Protein AF-A0A6V7J0A3-F1 (afdb_monomer_lite)

Foldseek 3Di:
DQCLQQDAPVNDDDPQPQQAGGHNCRPPPVVVVVVVVVVVVVCPPLVVLVVCLVVDDPSVPPSVVVSVVVVVVVVVVVVVVVVVVSVVDRPSRD

Organism: NCBI:txid1563983

pLDDT: mean 83.91, std 5.86, range [72.0, 94.62]

Secondary structure (DSSP, 8-state):
-GGGGG--GGGS-TT-S--TT-SS-TTHHHHHHHHHHHHHGGGTTTHHHHHGGGGSSSHHHHHHHHHHHHHHHHHHHHHHHHHHHHHHS-GGG-

Radius of gyration: 18.94 Å; chains: 1; bounding box: 34×18×55 Å

Sequence (94 aa):
DPENWRILPENIPEGIKNVGTGGFMPFGISGVMVGAAKCFYGFVGFDAVASTGEEAKNPQKTIPIAIVLSLTIIFIAYFSISTVLTMMWPYYDQ

Structure (mmCIF, N/CA/C/O backbone):
data_AF-A0A6V7J0A3-F1
#
_entry.id   AF-A0A6V7J0A3-F1
#
loop_
_atom_site.group_PDB
_atom_site.id
_atom_site.type_symbol
_atom_site.label_atom_id
_atom_site.label_alt_id
_atom_site.label_comp_id
_atom_site.label_asym_id
_atom_site.label_entity_id
_atom_site.label_seq_id
_atom_site.pdbx_PDB_ins_code
_atom_site.Cartn_x
_atom_site.Cartn_y
_atom_site.Cartn_z
_atom_site.occupancy
_atom_site.B_iso_or_equiv
_atom_site.auth_seq_id
_atom_site.auth_comp_id
_atom_site.auth_asym_id
_atom_site.auth_atom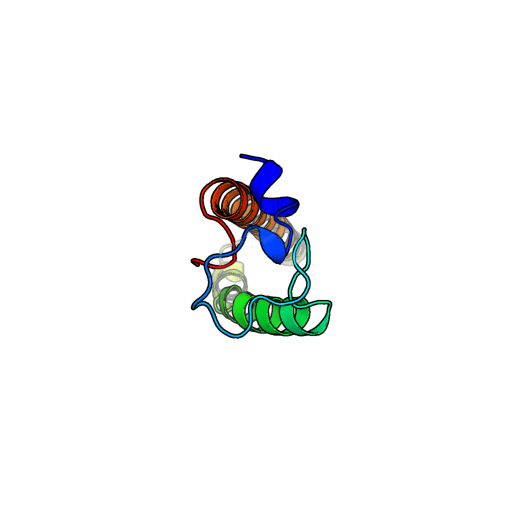_id
_atom_site.pdbx_PDB_model_num
ATOM 1 N N . ASP A 1 1 ? -4.997 5.783 -15.620 1.00 77.94 1 ASP A N 1
ATOM 2 C CA . ASP A 1 1 ? -4.926 4.789 -16.691 1.00 77.94 1 ASP A CA 1
ATOM 3 C C . ASP A 1 1 ? -4.474 3.448 -16.108 1.00 77.94 1 ASP A C 1
ATOM 5 O O . ASP A 1 1 ? -3.394 3.398 -15.525 1.00 77.94 1 ASP A O 1
ATOM 9 N N . PRO A 1 2 ? -5.293 2.380 -16.171 1.00 79.75 2 PRO A N 1
ATOM 10 C CA . PRO A 1 2 ? -4.885 1.037 -15.748 1.00 79.75 2 PRO A CA 1
ATOM 11 C C . PRO A 1 2 ? -3.674 0.493 -16.521 1.00 79.75 2 PRO A C 1
ATOM 13 O O . PRO A 1 2 ? -2.977 -0.390 -16.018 1.00 79.75 2 PRO A O 1
ATOM 16 N N . GLU A 1 3 ? -3.393 1.028 -17.712 1.00 83.50 3 GLU A N 1
ATOM 17 C CA . GLU A 1 3 ? -2.241 0.636 -18.528 1.00 83.50 3 GLU A CA 1
ATOM 18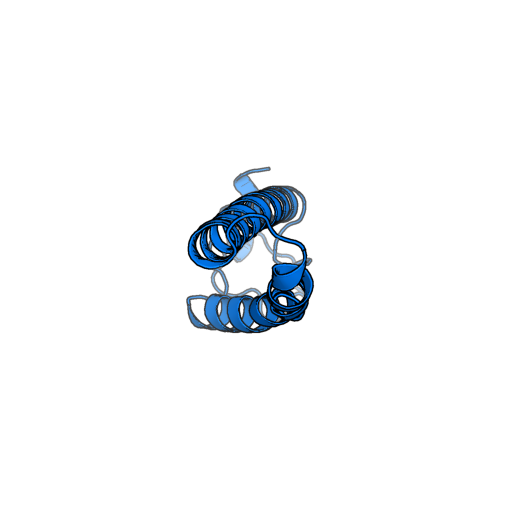 C C . GLU A 1 3 ? -0.902 0.948 -17.838 1.00 83.50 3 GLU A C 1
ATOM 20 O O . GLU A 1 3 ? 0.088 0.260 -18.089 1.00 83.50 3 GLU A O 1
ATOM 25 N N . ASN A 1 4 ? -0.876 1.879 -16.872 1.00 83.88 4 ASN A N 1
ATOM 26 C CA . ASN A 1 4 ? 0.319 2.169 -16.071 1.00 83.88 4 ASN A CA 1
ATOM 27 C C . ASN A 1 4 ? 0.857 0.943 -15.314 1.00 83.88 4 ASN A C 1
ATOM 29 O O . ASN A 1 4 ? 2.051 0.852 -15.037 1.00 83.88 4 ASN A O 1
ATOM 33 N N . TRP A 1 5 ? 0.003 -0.030 -14.995 1.00 84.62 5 TRP A N 1
ATOM 34 C CA . TRP A 1 5 ? 0.412 -1.279 -14.344 1.00 84.62 5 TRP A CA 1
ATOM 35 C C . TRP A 1 5 ? 0.905 -2.351 -15.318 1.00 84.62 5 TRP A C 1
ATOM 37 O O . TRP A 1 5 ? 1.295 -3.441 -14.900 1.00 84.62 5 TRP A O 1
ATOM 47 N N . ARG A 1 6 ? 0.865 -2.080 -16.622 1.00 84.00 6 ARG A N 1
ATOM 48 C CA . ARG A 1 6 ? 1.254 -3.016 -17.685 1.00 84.00 6 ARG A CA 1
ATOM 49 C C . ARG A 1 6 ? 2.386 -2.471 -18.551 1.00 84.00 6 ARG A C 1
ATOM 51 O O . ARG A 1 6 ? 2.704 -3.082 -19.565 1.00 84.00 6 ARG A O 1
ATOM 58 N N . ILE A 1 7 ? 3.007 -1.362 -18.139 1.00 83.88 7 ILE A N 1
ATOM 59 C CA . ILE A 1 7 ? 4.120 -0.730 -18.852 1.00 83.88 7 ILE A CA 1
ATOM 60 C C . ILE A 1 7 ? 5.240 -1.752 -19.044 1.00 83.88 7 ILE A C 1
ATOM 62 O O . ILE A 1 7 ? 5.837 -2.234 -18.080 1.00 83.88 7 ILE A O 1
ATOM 66 N N . LEU A 1 8 ? 5.516 -2.078 -20.303 1.00 80.62 8 LEU A N 1
ATOM 67 C CA . LEU A 1 8 ? 6.633 -2.926 -20.686 1.00 80.62 8 LEU A CA 1
ATOM 68 C C . LEU A 1 8 ? 7.936 -2.109 -20.647 1.00 80.62 8 LEU A C 1
ATOM 70 O O . LEU A 1 8 ? 7.900 -0.913 -20.942 1.00 80.62 8 LEU A O 1
ATOM 74 N N . PRO A 1 9 ? 9.089 -2.727 -20.330 1.00 76.19 9 PRO A N 1
ATOM 75 C CA . PRO A 1 9 ? 10.375 -2.024 -20.264 1.00 76.19 9 PRO A CA 1
ATOM 76 C C . PRO A 1 9 ? 10.754 -1.288 -21.556 1.00 76.19 9 PRO A C 1
ATOM 78 O O . PRO A 1 9 ? 11.448 -0.281 -21.506 1.00 76.19 9 PRO A O 1
ATOM 81 N N . GLU A 1 10 ? 10.277 -1.779 -22.701 1.00 78.06 10 GLU A N 1
ATOM 82 C CA . GLU A 1 10 ? 10.479 -1.197 -24.035 1.00 78.06 10 GLU A CA 1
ATOM 83 C C . GLU A 1 10 ? 9.774 0.152 -24.245 1.00 78.06 10 GLU A C 1
ATOM 85 O O . GLU A 1 10 ? 10.206 0.943 -25.076 1.00 78.06 10 GLU A O 1
ATOM 90 N N . ASN A 1 11 ? 8.722 0.442 -23.473 1.00 82.06 11 ASN A N 1
ATOM 91 C CA . ASN A 1 11 ? 7.965 1.694 -23.567 1.00 82.06 11 ASN A CA 1
ATOM 92 C C . ASN A 1 11 ? 8.541 2.806 -22.672 1.00 82.06 11 ASN A C 1
ATOM 94 O O . ASN A 1 11 ? 7.973 3.896 -22.605 1.00 82.06 11 ASN A O 1
ATOM 98 N N . ILE A 1 12 ? 9.635 2.536 -21.951 1.00 82.44 12 ILE A N 1
ATOM 99 C CA . ILE A 1 12 ? 10.240 3.478 -21.006 1.00 82.44 12 ILE A CA 1
ATOM 100 C C . ILE A 1 12 ? 11.337 4.278 -21.727 1.00 82.44 12 ILE A C 1
ATOM 102 O O . ILE A 1 12 ? 12.184 3.670 -22.380 1.00 82.44 12 ILE A O 1
ATOM 106 N N . PRO A 1 13 ? 11.366 5.623 -21.615 1.00 82.62 13 PRO A N 1
ATOM 107 C CA . PRO A 1 13 ? 12.354 6.452 -22.301 1.00 82.62 13 PRO A CA 1
ATOM 108 C C . PRO A 1 13 ? 13.805 6.033 -22.023 1.00 82.62 13 PRO A C 1
ATOM 110 O O . PRO A 1 13 ? 14.199 5.822 -20.870 1.00 82.62 13 PRO A O 1
ATOM 113 N N . GLU A 1 14 ? 14.622 5.979 -23.080 1.00 74.69 14 GLU A N 1
ATOM 114 C CA . GLU A 1 14 ? 16.061 5.720 -22.977 1.00 74.69 14 GLU A CA 1
ATOM 115 C C . GLU A 1 14 ? 16.737 6.845 -22.173 1.00 74.69 14 GLU A C 1
ATOM 117 O O . GLU A 1 14 ? 16.897 7.971 -22.638 1.00 74.69 14 GLU A O 1
ATOM 122 N N . GLY A 1 15 ? 17.097 6.550 -20.922 1.00 78.06 15 GLY A N 1
ATOM 123 C CA . GLY A 1 15 ? 17.678 7.522 -19.989 1.00 78.06 15 GLY A CA 1
ATOM 124 C C . GLY A 1 15 ? 17.352 7.243 -18.521 1.00 78.06 15 GLY A C 1
ATOM 125 O O . GLY A 1 15 ? 18.137 7.609 -17.642 1.00 78.06 15 GLY A O 1
ATOM 126 N N . ILE A 1 16 ? 16.253 6.533 -18.245 1.00 79.25 16 ILE A N 1
ATOM 127 C CA . ILE A 1 16 ? 15.891 6.109 -16.887 1.00 79.25 16 ILE A CA 1
ATOM 128 C C . ILE A 1 16 ? 16.727 4.878 -16.496 1.00 79.25 16 ILE A C 1
ATOM 130 O O . ILE A 1 16 ? 16.681 3.833 -17.144 1.00 79.25 16 ILE A O 1
ATOM 134 N N . LYS A 1 17 ? 17.506 4.984 -15.414 1.00 74.06 17 LYS A N 1
ATOM 135 C CA . LYS A 1 17 ? 18.248 3.852 -14.829 1.00 74.06 17 LYS A CA 1
ATOM 136 C C . LYS A 1 17 ? 17.385 3.161 -13.772 1.00 74.06 17 LYS A C 1
ATOM 138 O O . LYS A 1 17 ? 16.657 3.826 -13.049 1.00 74.06 17 LYS A O 1
ATOM 143 N N . ASN A 1 18 ? 17.535 1.842 -13.624 1.00 75.94 18 ASN A N 1
ATOM 144 C CA . ASN A 1 18 ? 16.808 1.014 -12.645 1.00 75.94 18 ASN A CA 1
ATOM 145 C C . ASN A 1 18 ? 15.292 0.902 -12.892 1.00 75.94 18 ASN A C 1
ATOM 147 O O . ASN A 1 18 ? 14.511 0.906 -11.953 1.00 75.94 18 ASN A O 1
ATOM 151 N N . VAL A 1 19 ? 14.864 0.747 -14.144 1.00 76.81 19 VAL A N 1
ATOM 152 C CA . VAL A 1 19 ? 13.439 0.614 -14.515 1.00 76.81 19 VAL A CA 1
ATOM 153 C C . VAL A 1 19 ? 12.778 -0.708 -14.093 1.00 76.81 19 VAL A C 1
ATOM 155 O O . VAL A 1 19 ? 11.559 -0.857 -14.197 1.00 76.81 19 VAL A O 1
ATOM 158 N N . GLY A 1 20 ? 13.565 -1.669 -13.602 1.00 82.19 20 GLY A N 1
ATOM 159 C CA . GLY A 1 20 ? 13.072 -2.984 -13.210 1.00 82.19 20 GLY A CA 1
ATOM 160 C C . GLY A 1 20 ? 12.616 -3.830 -14.403 1.00 82.19 20 GLY A C 1
ATOM 161 O O . GLY A 1 20 ? 13.057 -3.624 -15.532 1.00 82.19 20 GLY A O 1
ATOM 162 N N . THR A 1 21 ? 11.740 -4.801 -14.153 1.00 82.88 21 THR A N 1
ATOM 163 C CA . THR A 1 21 ? 11.222 -5.734 -15.170 1.00 82.88 21 THR A CA 1
ATOM 164 C C . THR A 1 21 ? 9.958 -5.247 -15.883 1.00 82.88 21 THR A C 1
ATOM 166 O O . THR A 1 21 ? 9.424 -5.974 -16.717 1.00 82.88 21 THR A O 1
ATOM 169 N N . GLY A 1 22 ? 9.461 -4.045 -15.572 1.00 81.31 22 GLY A N 1
ATOM 170 C CA . GLY A 1 22 ? 8.163 -3.576 -16.067 1.00 81.31 22 GLY A CA 1
ATOM 171 C C . GLY A 1 22 ? 6.965 -4.285 -15.428 1.00 81.31 22 GLY A C 1
ATOM 172 O O . GLY A 1 22 ? 7.107 -5.212 -14.624 1.00 81.31 22 GLY A O 1
ATOM 173 N N . GLY A 1 23 ? 5.768 -3.829 -15.790 1.00 85.19 23 GLY A N 1
ATOM 174 C CA . GLY A 1 23 ? 4.487 -4.360 -15.329 1.00 85.19 23 GLY A CA 1
ATOM 175 C C . GLY A 1 23 ? 4.099 -3.922 -13.913 1.00 85.19 23 GLY A C 1
ATOM 176 O O . GLY A 1 23 ? 4.482 -2.856 -13.443 1.00 85.19 23 GLY A O 1
ATOM 177 N N . PHE A 1 24 ? 3.315 -4.761 -13.229 1.00 83.94 24 PHE A N 1
ATOM 178 C CA . PHE A 1 24 ? 2.720 -4.433 -11.926 1.00 83.94 24 PHE A CA 1
ATOM 179 C C . PHE A 1 24 ? 3.741 -4.434 -10.778 1.00 83.94 24 PHE A C 1
ATOM 181 O O . PHE A 1 24 ? 3.576 -3.728 -9.788 1.00 83.94 24 PHE A O 1
ATOM 188 N N . MET A 1 25 ? 4.803 -5.237 -10.898 1.00 87.81 25 MET A N 1
ATOM 189 C CA . MET A 1 25 ? 5.826 -5.396 -9.863 1.00 87.81 25 MET A CA 1
ATOM 190 C C . MET A 1 25 ? 7.237 -5.266 -10.459 1.00 87.81 25 MET A C 1
ATOM 192 O O . MET A 1 25 ? 7.997 -6.236 -10.463 1.00 87.81 25 MET A O 1
ATOM 196 N N . PRO A 1 26 ? 7.618 -4.072 -10.948 1.00 87.25 26 PRO A N 1
ATOM 197 C CA . PRO A 1 26 ? 8.865 -3.875 -11.690 1.00 87.25 26 PRO A CA 1
ATOM 198 C C . PRO A 1 26 ? 10.115 -4.159 -10.844 1.00 87.25 26 PRO A C 1
ATOM 200 O O . PRO A 1 26 ? 11.139 -4.585 -11.369 1.00 87.25 26 PRO A O 1
ATOM 203 N N . PHE A 1 27 ? 10.034 -3.979 -9.524 1.00 88.44 27 PHE A N 1
ATOM 204 C CA . PHE A 1 27 ? 11.141 -4.201 -8.583 1.00 88.44 27 PHE A CA 1
ATOM 205 C C . PHE A 1 27 ? 11.075 -5.553 -7.849 1.00 88.44 27 PHE A C 1
ATOM 207 O O . PHE A 1 27 ? 11.845 -5.796 -6.913 1.00 88.44 27 PHE A O 1
ATOM 214 N N . GLY A 1 28 ? 10.137 -6.425 -8.230 1.00 88.06 28 GLY A N 1
ATOM 215 C CA . GLY A 1 28 ? 9.892 -7.698 -7.556 1.00 88.06 28 GLY A CA 1
ATOM 216 C C . GLY A 1 28 ? 9.558 -7.563 -6.062 1.00 88.06 28 GLY A C 1
ATOM 217 O O . GLY A 1 28 ? 9.276 -6.484 -5.537 1.00 88.06 28 GLY A O 1
ATOM 218 N N . ILE A 1 29 ? 9.634 -8.689 -5.349 1.00 90.12 29 ILE A N 1
ATOM 219 C CA . ILE A 1 29 ? 9.319 -8.775 -3.912 1.00 90.12 29 ILE A CA 1
ATOM 220 C C . ILE A 1 29 ? 10.271 -7.909 -3.076 1.00 90.12 29 ILE A C 1
ATOM 222 O O . ILE A 1 29 ? 9.865 -7.337 -2.069 1.00 90.12 29 ILE A O 1
ATOM 226 N N . SER A 1 30 ? 11.530 -7.770 -3.502 1.00 89.19 30 SER A N 1
ATOM 227 C CA . SER A 1 30 ? 12.509 -6.936 -2.800 1.00 89.19 30 SER A CA 1
ATOM 228 C C . SER A 1 30 ? 12.064 -5.470 -2.746 1.00 89.19 30 SER A C 1
ATOM 230 O O . SER A 1 30 ? 12.054 -4.880 -1.665 1.00 89.19 30 SER A O 1
ATOM 232 N N . GLY A 1 31 ? 11.600 -4.906 -3.869 1.00 88.00 31 GLY A N 1
ATOM 233 C CA . GLY A 1 31 ? 11.058 -3.546 -3.896 1.00 88.00 31 GLY A CA 1
ATOM 234 C C . GLY A 1 31 ? 9.793 -3.391 -3.051 1.00 88.00 31 GLY A C 1
ATOM 235 O O . GLY A 1 31 ? 9.658 -2.403 -2.330 1.00 88.00 31 GLY A O 1
ATOM 236 N N . VAL A 1 32 ? 8.911 -4.398 -3.063 1.00 90.81 32 VAL A N 1
ATOM 237 C CA . VAL A 1 32 ? 7.709 -4.420 -2.210 1.00 90.81 32 VAL A CA 1
ATOM 238 C C . VAL A 1 32 ? 8.085 -4.387 -0.728 1.00 90.81 32 VAL A C 1
ATOM 240 O O . VAL A 1 32 ? 7.520 -3.597 0.023 1.00 90.81 32 VAL A O 1
ATOM 243 N N . MET A 1 33 ? 9.068 -5.183 -0.301 1.00 92.62 33 MET A N 1
ATOM 244 C CA . MET A 1 33 ? 9.526 -5.215 1.093 1.00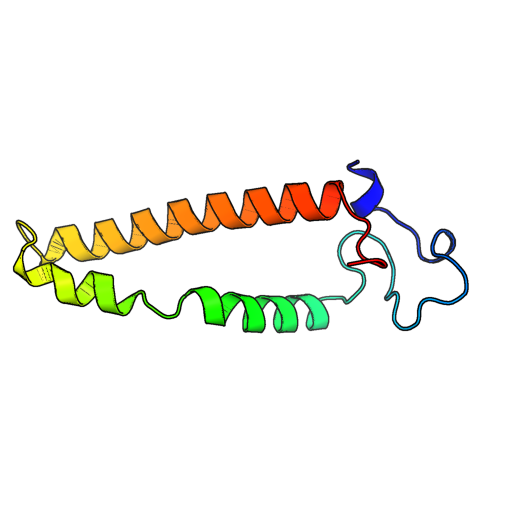 92.62 33 MET A CA 1
ATOM 245 C C . MET A 1 33 ? 10.143 -3.885 1.535 1.00 92.62 33 MET A C 1
ATOM 247 O O . MET A 1 33 ? 9.869 -3.416 2.640 1.00 92.62 33 MET A O 1
ATOM 251 N N . VAL A 1 34 ? 10.937 -3.244 0.673 1.00 90.31 34 VAL A N 1
ATOM 252 C CA . VAL A 1 34 ? 11.497 -1.909 0.947 1.00 90.31 34 VAL A CA 1
ATOM 253 C C . VAL A 1 34 ? 10.385 -0.858 1.047 1.00 90.31 34 VAL A C 1
ATOM 255 O O . VAL A 1 34 ? 10.421 -0.012 1.941 1.00 90.31 34 VAL A O 1
ATOM 258 N N . GLY A 1 35 ? 9.377 -0.923 0.172 1.00 88.12 35 GLY A N 1
ATOM 259 C CA . GLY A 1 35 ? 8.185 -0.075 0.246 1.00 88.12 35 GLY A CA 1
ATOM 260 C C . GLY A 1 35 ? 7.404 -0.287 1.544 1.00 88.12 35 GLY A C 1
ATOM 261 O O . GLY A 1 35 ? 7.103 0.677 2.244 1.00 88.12 35 GLY A O 1
ATOM 262 N N . ALA A 1 36 ? 7.166 -1.544 1.924 1.00 89.88 36 ALA A N 1
ATOM 263 C CA . ALA A 1 36 ? 6.491 -1.904 3.168 1.00 89.88 36 ALA A CA 1
ATOM 264 C C . ALA A 1 36 ? 7.240 -1.384 4.405 1.00 89.88 36 ALA A C 1
ATOM 266 O O . ALA A 1 36 ? 6.615 -0.839 5.313 1.00 89.88 36 ALA A O 1
ATOM 267 N N . ALA A 1 37 ? 8.575 -1.474 4.419 1.00 89.88 37 ALA A N 1
ATOM 268 C CA . ALA A 1 37 ? 9.397 -0.924 5.495 1.00 89.88 37 ALA A CA 1
ATOM 269 C C . ALA A 1 37 ? 9.250 0.604 5.623 1.00 89.88 37 ALA A C 1
ATOM 271 O O . ALA A 1 37 ? 9.159 1.119 6.735 1.00 89.88 37 ALA A O 1
ATOM 272 N N . LYS A 1 38 ? 9.164 1.335 4.502 1.00 87.25 38 LYS A N 1
ATOM 273 C CA . LYS A 1 38 ? 8.885 2.783 4.514 1.00 87.25 38 LYS A CA 1
ATOM 274 C C . LYS A 1 38 ? 7.476 3.081 5.029 1.00 87.25 38 LYS A C 1
ATOM 276 O O . LYS A 1 38 ? 7.309 3.968 5.860 1.00 87.25 38 LYS A O 1
ATOM 281 N N . CYS A 1 39 ? 6.475 2.321 4.585 1.00 84.19 39 CYS A N 1
ATOM 282 C CA . CYS A 1 39 ? 5.097 2.460 5.060 1.00 84.19 39 CYS A CA 1
ATOM 283 C C . CYS A 1 39 ? 4.953 2.149 6.556 1.00 84.19 39 CYS A C 1
ATOM 285 O O . CYS A 1 39 ? 4.101 2.743 7.211 1.00 84.19 39 CYS A O 1
ATOM 287 N N . PHE A 1 40 ? 5.801 1.277 7.116 1.00 83.31 40 PHE A N 1
ATOM 288 C CA . PHE A 1 40 ? 5.800 0.964 8.547 1.00 83.31 40 PHE A CA 1
ATOM 289 C C . PHE A 1 40 ? 6.026 2.208 9.420 1.00 83.31 40 PHE A C 1
ATOM 291 O O . PHE A 1 40 ? 5.451 2.320 10.501 1.00 83.31 40 PHE A O 1
ATOM 298 N N . TYR A 1 41 ? 6.782 3.191 8.919 1.00 81.44 41 TYR A N 1
ATOM 299 C CA . TYR A 1 41 ? 6.978 4.474 9.595 1.00 81.44 41 TYR A CA 1
ATOM 300 C C . TYR A 1 41 ? 5.670 5.271 9.761 1.00 81.44 41 TYR A C 1
ATOM 302 O O . TYR A 1 41 ? 5.531 6.040 10.706 1.00 81.44 41 TYR A O 1
ATOM 310 N N . GLY A 1 42 ? 4.678 5.054 8.891 1.00 78.25 42 GLY A N 1
ATOM 311 C CA . GLY A 1 42 ? 3.362 5.691 8.983 1.00 78.25 42 GLY A CA 1
ATOM 312 C C . GLY A 1 42 ? 2.488 5.193 10.140 1.00 78.25 42 GLY A C 1
ATOM 313 O O . GLY A 1 42 ? 1.484 5.828 10.442 1.00 78.25 42 GLY A O 1
ATOM 314 N N . PHE A 1 43 ? 2.856 4.089 10.804 1.00 72.25 43 PHE A N 1
ATOM 315 C CA . PHE A 1 43 ? 2.152 3.585 11.994 1.00 72.25 43 PHE A CA 1
ATOM 316 C C . PHE A 1 43 ? 2.710 4.140 13.315 1.00 72.25 43 PHE A C 1
ATOM 318 O O . PHE A 1 43 ? 2.206 3.808 14.391 1.00 72.25 43 PHE A O 1
ATOM 325 N N . VAL A 1 44 ? 3.740 4.990 13.256 1.00 78.38 44 VAL A N 1
ATOM 326 C CA . VAL A 1 44 ? 4.263 5.700 14.430 1.00 78.38 44 VAL A CA 1
ATOM 327 C C . VAL A 1 44 ? 3.201 6.696 14.916 1.00 78.38 44 VAL A C 1
ATOM 329 O O . VAL A 1 44 ? 2.745 7.533 14.143 1.00 78.38 44 VAL A O 1
ATOM 332 N N . GLY A 1 45 ? 2.791 6.602 16.186 1.00 73.00 45 GLY A N 1
ATOM 333 C CA . GLY A 1 45 ? 1.739 7.447 16.780 1.00 73.00 45 GLY A CA 1
ATOM 334 C C . GLY A 1 45 ? 0.477 6.695 17.225 1.00 73.00 45 GLY A C 1
ATOM 335 O O . GLY A 1 45 ? -0.439 7.286 17.793 1.00 73.00 45 GLY A O 1
ATOM 336 N N . PHE A 1 46 ? 0.409 5.384 16.985 1.00 74.56 46 PHE A N 1
ATOM 337 C CA . PHE A 1 46 ? -0.692 4.538 17.452 1.00 74.56 46 PHE A CA 1
ATOM 338 C C . PHE A 1 46 ? -0.748 4.390 18.990 1.00 74.56 46 PHE A C 1
ATOM 340 O O . PHE A 1 46 ? -1.804 4.127 19.565 1.00 74.56 46 PHE A O 1
ATOM 347 N N . ASP A 1 47 ? 0.373 4.618 19.667 1.00 77.06 47 ASP A N 1
ATOM 348 C CA . ASP A 1 47 ? 0.495 4.705 21.124 1.00 77.06 47 ASP A CA 1
ATOM 349 C C . ASP A 1 47 ? -0.399 5.796 21.741 1.00 77.06 47 ASP A C 1
ATOM 351 O O . ASP A 1 47 ? -0.955 5.589 22.822 1.00 77.06 47 ASP A O 1
ATOM 355 N N . ALA A 1 48 ? -0.657 6.893 21.023 1.00 75.12 48 ALA A N 1
ATOM 356 C CA . ALA A 1 48 ? -1.579 7.942 21.466 1.00 75.12 48 ALA A CA 1
ATOM 357 C C . ALA A 1 48 ? -3.035 7.450 21.631 1.00 75.12 48 ALA A C 1
ATOM 359 O O . ALA A 1 48 ? -3.784 7.958 22.471 1.00 75.12 48 ALA A O 1
ATOM 360 N N . VAL A 1 49 ? -3.443 6.422 20.874 1.00 74.44 49 VAL A N 1
ATOM 361 C CA . VAL A 1 49 ? -4.771 5.791 21.007 1.00 74.44 49 VAL A CA 1
ATOM 362 C C . VAL A 1 49 ? -4.868 5.003 22.315 1.00 74.44 49 VAL A C 1
ATOM 364 O O . VAL A 1 49 ? -5.933 4.946 22.925 1.00 74.44 49 VAL A O 1
ATOM 367 N N . ALA A 1 50 ? -3.757 4.427 22.783 1.00 72.00 50 ALA A N 1
ATOM 368 C CA . ALA A 1 50 ? -3.717 3.729 24.064 1.00 72.00 50 ALA A CA 1
ATOM 369 C C . ALA A 1 50 ? -3.750 4.710 25.249 1.00 72.00 50 ALA A C 1
ATOM 371 O O . ALA A 1 50 ? -4.415 4.431 26.247 1.00 72.00 50 ALA A O 1
ATOM 372 N N . SER A 1 51 ? -3.102 5.876 25.129 1.00 78.94 51 SER A N 1
ATOM 373 C CA . SER A 1 51 ? -3.086 6.905 26.182 1.00 78.94 51 SER A CA 1
ATOM 374 C C . SER A 1 51 ? -4.457 7.530 26.456 1.00 78.94 51 SER A C 1
ATOM 376 O O . SER A 1 51 ? -4.752 7.878 27.592 1.00 78.94 51 SER A O 1
ATOM 378 N N . THR A 1 52 ? -5.329 7.630 25.450 1.00 76.19 52 THR A N 1
ATOM 379 C CA . THR A 1 52 ? -6.702 8.158 25.613 1.00 76.19 52 THR A CA 1
ATOM 380 C C . THR A 1 52 ? -7.697 7.116 26.143 1.00 76.19 52 THR A C 1
ATOM 382 O O . THR A 1 52 ? -8.888 7.38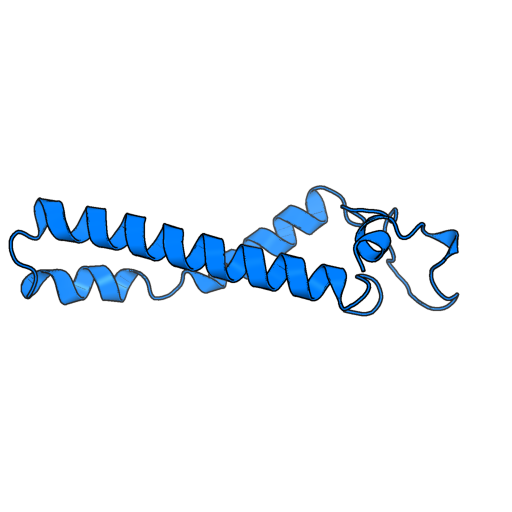9 26.295 1.00 76.19 52 THR A O 1
ATOM 385 N N . GLY A 1 53 ? -7.217 5.915 26.481 1.00 75.38 53 GLY A N 1
ATOM 386 C CA . GLY A 1 53 ? -8.027 4.828 27.019 1.00 75.38 53 GLY A CA 1
ATOM 387 C C . GLY A 1 53 ? -8.657 5.108 28.388 1.00 75.38 53 GLY A C 1
ATOM 388 O O . GLY A 1 53 ? -9.696 4.527 28.695 1.00 75.38 53 GLY A O 1
ATOM 389 N N . GLU A 1 54 ? -8.075 6.001 29.195 1.00 73.88 54 GLU A N 1
ATOM 390 C CA . GLU A 1 54 ? -8.590 6.348 30.532 1.00 73.88 54 GLU A CA 1
ATOM 391 C C . GLU A 1 54 ? -9.935 7.092 30.480 1.00 73.88 54 GLU A C 1
ATOM 393 O O . GLU A 1 54 ? -10.747 6.971 31.397 1.00 73.88 54 GLU A O 1
ATOM 398 N N . GLU A 1 55 ? -10.220 7.785 29.374 1.00 79.31 55 GLU A N 1
ATOM 399 C CA . GLU A 1 55 ? -11.492 8.480 29.132 1.00 79.31 55 GLU A CA 1
ATOM 400 C C . GLU A 1 55 ? -12.538 7.577 28.447 1.00 79.31 55 GLU A C 1
ATOM 402 O O . GLU A 1 55 ? -13.707 7.948 28.293 1.00 79.31 55 GLU A O 1
ATOM 407 N N . ALA A 1 56 ? -12.149 6.364 28.036 1.00 79.25 56 ALA A N 1
ATOM 408 C CA . ALA A 1 56 ? -13.016 5.457 27.301 1.00 79.25 56 ALA A CA 1
ATOM 409 C C . ALA A 1 56 ? -13.970 4.696 28.233 1.00 79.25 56 ALA A C 1
ATOM 411 O O . ALA A 1 56 ? -13.576 4.004 29.174 1.00 79.25 56 ALA A O 1
ATOM 412 N N . LYS A 1 57 ? -15.267 4.721 27.912 1.00 74.94 57 LYS A N 1
ATOM 413 C CA . LYS A 1 57 ? -16.264 3.893 28.598 1.00 74.94 57 LYS A CA 1
ATOM 414 C C . LYS A 1 57 ? -15.998 2.413 28.272 1.00 74.94 57 LYS A C 1
ATOM 416 O O . LYS A 1 57 ? -16.151 1.992 27.127 1.00 74.94 57 LYS A O 1
ATOM 421 N N . ASN A 1 58 ? -15.615 1.630 29.284 1.00 85.12 58 ASN A N 1
ATOM 422 C CA . ASN A 1 58 ? -15.203 0.220 29.181 1.00 85.12 58 ASN A CA 1
ATOM 423 C C . ASN A 1 58 ? -13.940 -0.014 28.309 1.00 85.12 58 ASN A C 1
ATOM 425 O O . ASN A 1 58 ? -14.029 -0.572 27.208 1.00 85.12 58 ASN A O 1
ATOM 429 N N . PRO A 1 59 ? -12.750 0.373 28.803 1.00 80.94 59 PRO A N 1
ATOM 430 C CA . PRO A 1 59 ? -11.509 0.378 28.024 1.00 80.94 59 PRO A CA 1
ATOM 431 C C . PRO A 1 59 ? -11.098 -1.010 27.511 1.00 80.94 59 PRO A C 1
ATOM 433 O O . PRO A 1 59 ? -10.586 -1.124 26.401 1.00 80.94 59 PRO A O 1
ATOM 436 N N . GLN A 1 60 ? -11.402 -2.079 28.257 1.00 82.88 60 GLN A N 1
ATOM 437 C CA . GLN A 1 60 ? -11.057 -3.461 27.891 1.00 82.88 60 GLN A CA 1
ATOM 438 C C . GLN A 1 60 ? -11.649 -3.910 26.547 1.00 82.88 60 GLN A C 1
ATOM 440 O O . GLN A 1 60 ? -11.073 -4.767 25.882 1.00 82.88 60 GLN A O 1
ATOM 445 N N . LYS A 1 61 ? -12.801 -3.354 26.148 1.00 85.94 61 LYS A N 1
ATOM 446 C CA . LYS A 1 61 ? -13.450 -3.667 24.864 1.00 85.94 61 LYS A CA 1
ATOM 447 C C . LYS A 1 61 ? -13.312 -2.535 23.856 1.00 85.94 61 LYS A C 1
ATOM 449 O O . LYS A 1 61 ? -13.083 -2.796 22.680 1.00 85.94 61 LYS A O 1
ATOM 454 N N . THR A 1 62 ? -13.438 -1.291 24.308 1.00 86.69 62 THR A N 1
ATOM 455 C CA . THR A 1 62 ? -13.461 -0.124 23.421 1.00 86.69 62 THR A CA 1
ATOM 456 C C . THR A 1 62 ? -12.100 0.131 22.775 1.00 86.69 62 THR A C 1
ATOM 458 O O . THR A 1 62 ? -12.053 0.416 21.582 1.00 86.69 62 THR A O 1
ATOM 461 N N . ILE A 1 63 ? -10.995 -0.049 23.511 1.00 86.06 63 ILE A N 1
ATOM 462 C CA . ILE A 1 63 ? -9.646 0.202 22.984 1.00 86.06 63 ILE A CA 1
ATOM 463 C C . ILE A 1 63 ? -9.294 -0.789 21.857 1.00 86.06 63 ILE A C 1
ATOM 465 O O . ILE A 1 63 ? -8.987 -0.323 20.761 1.00 86.06 63 ILE A O 1
ATOM 469 N N . PRO A 1 64 ? -9.413 -2.128 22.021 1.00 86.12 64 PRO A N 1
ATOM 470 C CA . PRO A 1 64 ? -9.131 -3.062 20.925 1.00 86.12 64 PRO A CA 1
ATOM 471 C C . PRO A 1 64 ? -9.992 -2.832 19.676 1.00 86.12 64 PRO A C 1
ATOM 473 O O . PRO A 1 64 ? -9.506 -2.964 18.555 1.00 86.12 64 PRO A O 1
ATOM 476 N N . ILE A 1 65 ? -11.266 -2.462 19.848 1.00 88.88 65 ILE A N 1
ATOM 477 C CA . ILE A 1 65 ? -12.167 -2.186 18.719 1.00 88.88 65 ILE A CA 1
ATOM 478 C C . ILE A 1 65 ? -11.749 -0.902 17.994 1.00 88.88 65 ILE A C 1
ATOM 480 O O . ILE A 1 65 ? -11.682 -0.897 16.766 1.00 88.88 65 ILE A O 1
ATOM 484 N N . ALA A 1 66 ? -11.437 0.167 18.733 1.00 87.12 66 ALA A N 1
ATOM 485 C CA . ALA A 1 66 ? -10.987 1.435 18.159 1.00 87.12 66 ALA A CA 1
ATOM 486 C C . ALA A 1 66 ? -9.697 1.267 17.343 1.00 87.12 66 ALA A C 1
ATOM 488 O O . ALA A 1 66 ? -9.567 1.835 16.261 1.00 87.12 66 ALA A O 1
ATOM 489 N N . ILE A 1 67 ? -8.783 0.432 17.835 1.00 87.19 67 ILE A N 1
ATOM 490 C CA . ILE A 1 67 ? -7.547 0.032 17.162 1.00 87.19 67 ILE A CA 1
ATOM 491 C C . ILE A 1 67 ? -7.830 -0.642 15.815 1.00 87.19 67 ILE A C 1
ATOM 493 O O . ILE A 1 67 ? -7.303 -0.231 14.786 1.00 87.19 67 ILE A O 1
ATOM 497 N N . VAL A 1 68 ? -8.667 -1.681 15.803 1.00 89.50 68 VAL A N 1
ATOM 498 C CA . VAL A 1 68 ? -8.938 -2.437 14.571 1.00 89.50 68 VAL A CA 1
ATOM 499 C C . VAL A 1 68 ? -9.688 -1.566 13.565 1.00 89.50 68 VAL A C 1
ATOM 501 O O . VAL A 1 68 ? -9.388 -1.594 12.370 1.00 89.50 68 VAL A O 1
ATOM 504 N N . LEU A 1 69 ? -10.634 -0.756 14.044 1.00 90.62 69 LEU A N 1
ATOM 505 C CA . LEU A 1 69 ? -11.404 0.153 13.204 1.00 90.62 69 LEU A CA 1
ATOM 506 C C . LEU A 1 69 ? -10.513 1.227 12.568 1.00 90.62 69 LEU A C 1
ATOM 508 O O . LEU A 1 69 ? -10.604 1.448 11.360 1.00 90.62 69 LEU A O 1
ATOM 512 N N . SER A 1 70 ? -9.630 1.860 13.347 1.00 87.75 70 SER A N 1
ATOM 513 C CA . SER A 1 70 ? -8.722 2.891 12.834 1.00 87.75 70 SER A CA 1
ATOM 514 C C . SER A 1 70 ? -7.743 2.316 11.810 1.00 87.75 70 SER A C 1
ATOM 516 O O . SER A 1 70 ? -7.615 2.872 10.719 1.00 8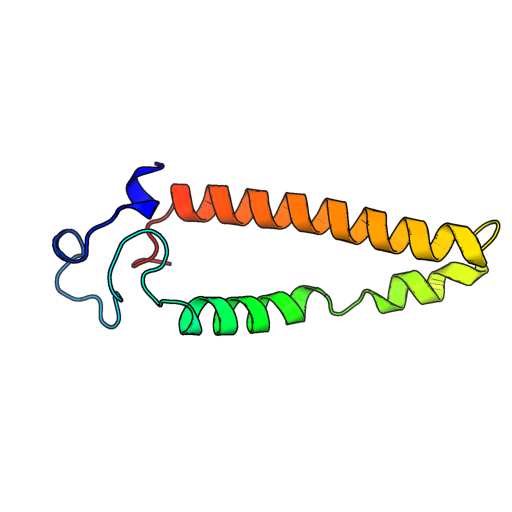7.75 70 SER A O 1
ATOM 518 N N . LEU A 1 71 ? -7.145 1.154 12.092 1.00 87.50 71 LEU A N 1
ATOM 519 C CA . LEU A 1 71 ? -6.273 0.448 11.151 1.00 87.50 71 LEU A CA 1
ATOM 520 C C . LEU A 1 71 ? -7.001 0.092 9.851 1.00 87.50 71 LEU A C 1
ATOM 522 O O . LEU A 1 71 ? -6.440 0.267 8.772 1.00 87.50 71 LEU A O 1
ATOM 526 N N . THR A 1 72 ? -8.254 -0.356 9.937 1.00 91.38 72 THR A N 1
ATOM 527 C CA . THR A 1 72 ? -9.055 -0.703 8.753 1.00 91.38 72 THR A CA 1
ATOM 528 C C . THR A 1 72 ? -9.338 0.525 7.888 1.00 91.38 72 THR A C 1
ATOM 530 O O . THR A 1 72 ? -9.168 0.476 6.670 1.00 91.38 72 THR A O 1
ATOM 533 N N . ILE A 1 73 ? -9.733 1.643 8.503 1.00 91.94 73 ILE A N 1
ATOM 534 C CA . ILE A 1 73 ? -10.012 2.895 7.784 1.00 91.94 73 ILE A CA 1
ATOM 535 C C . ILE A 1 73 ? -8.741 3.418 7.107 1.00 91.94 73 ILE A C 1
ATOM 537 O O . ILE A 1 73 ? -8.762 3.746 5.920 1.00 91.94 73 ILE A O 1
ATOM 541 N N . ILE A 1 74 ? -7.628 3.456 7.842 1.00 89.31 74 ILE A N 1
ATOM 542 C CA . ILE A 1 74 ? -6.335 3.922 7.330 1.00 89.31 74 ILE A CA 1
ATOM 543 C C . ILE A 1 74 ? -5.847 3.020 6.191 1.00 89.31 74 ILE A C 1
ATOM 545 O O . ILE A 1 74 ? -5.395 3.523 5.163 1.00 89.31 74 ILE A O 1
ATOM 549 N N . PHE A 1 75 ? -5.994 1.700 6.330 1.00 90.06 75 PHE A N 1
ATOM 550 C CA . PHE A 1 75 ? -5.648 0.743 5.284 1.00 90.06 75 PHE A CA 1
ATOM 551 C C . PHE A 1 75 ? -6.411 1.023 3.987 1.00 90.06 75 PHE A C 1
ATOM 553 O O . PHE A 1 75 ? -5.791 1.146 2.933 1.00 90.06 75 PHE A O 1
ATOM 560 N N . ILE A 1 76 ? -7.737 1.185 4.058 1.00 94.62 76 ILE A N 1
ATOM 561 C CA . ILE A 1 76 ? -8.561 1.475 2.876 1.00 94.62 76 ILE A CA 1
ATOM 562 C C . ILE A 1 76 ? -8.155 2.811 2.247 1.00 94.62 76 ILE A C 1
ATOM 564 O O . ILE A 1 76 ? -8.011 2.893 1.025 1.00 94.62 76 ILE A O 1
ATOM 568 N N . ALA A 1 77 ? -7.944 3.848 3.060 1.00 92.50 77 ALA A N 1
ATOM 569 C CA . ALA A 1 77 ? -7.551 5.166 2.574 1.00 92.50 77 ALA A CA 1
ATOM 570 C C . ALA A 1 77 ? -6.196 5.126 1.847 1.00 92.50 77 ALA A C 1
ATOM 572 O O . ALA A 1 77 ? -6.104 5.559 0.697 1.00 92.50 77 ALA A O 1
ATOM 573 N N . TYR A 1 78 ? -5.159 4.555 2.467 1.00 89.81 78 TYR A N 1
ATOM 574 C CA . TYR A 1 78 ? -3.833 4.459 1.850 1.00 89.81 78 TYR A CA 1
ATOM 575 C C . TYR A 1 78 ? -3.804 3.531 0.640 1.00 89.81 78 TYR A C 1
ATOM 577 O O . TYR A 1 78 ? -3.167 3.868 -0.359 1.00 89.81 78 TYR A O 1
ATOM 585 N N . PHE A 1 79 ? -4.528 2.412 0.680 1.00 91.06 79 PHE A N 1
ATOM 586 C CA . PHE A 1 79 ? -4.670 1.531 -0.477 1.00 91.06 79 PHE A CA 1
ATOM 587 C C . PHE A 1 79 ? -5.330 2.257 -1.657 1.00 91.06 79 PHE A C 1
ATOM 589 O O . PHE A 1 79 ? -4.855 2.165 -2.791 1.00 91.06 79 PHE A O 1
ATOM 596 N N . SER A 1 80 ? -6.381 3.037 -1.390 1.00 93.69 80 SER A N 1
ATOM 597 C CA . SER A 1 80 ? -7.088 3.813 -2.415 1.00 93.69 80 SER A CA 1
ATOM 598 C C . SER A 1 80 ? -6.188 4.889 -3.024 1.00 93.69 80 SER A C 1
ATOM 600 O O . SER A 1 80 ? -6.099 4.994 -4.245 1.00 93.69 80 SER A O 1
ATOM 602 N N . ILE A 1 81 ? -5.463 5.644 -2.191 1.00 92.56 81 ILE A N 1
ATOM 603 C CA . ILE A 1 81 ? -4.521 6.675 -2.653 1.00 92.56 81 ILE A CA 1
ATOM 604 C C . ILE A 1 81 ? -3.396 6.050 -3.482 1.00 92.56 81 ILE A C 1
ATOM 606 O O . ILE A 1 81 ? -3.100 6.539 -4.568 1.00 92.56 81 ILE A O 1
ATOM 610 N N . SER A 1 82 ? -2.797 4.954 -3.008 1.00 90.06 82 SER A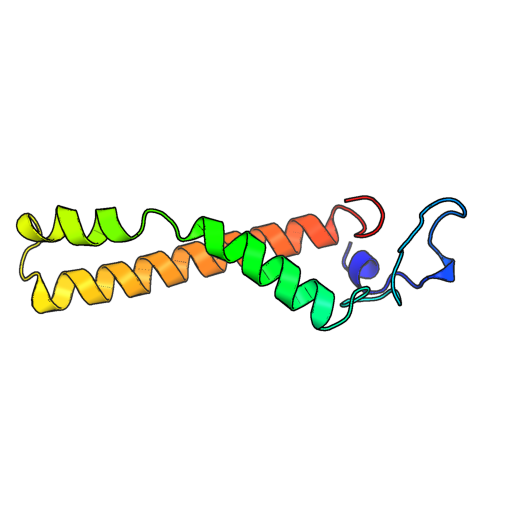 N 1
ATOM 611 C CA . SER A 1 82 ? -1.741 4.242 -3.736 1.00 90.06 82 SER A CA 1
ATOM 612 C C . SER A 1 82 ? -2.234 3.733 -5.096 1.00 90.06 82 SER A C 1
ATOM 614 O O . SER A 1 82 ? -1.549 3.893 -6.109 1.00 90.06 82 SER A O 1
ATOM 616 N N . THR A 1 83 ? -3.457 3.204 -5.145 1.00 90.38 83 THR A N 1
ATOM 617 C CA . THR A 1 83 ? -4.097 2.750 -6.386 1.00 90.38 83 THR A CA 1
ATOM 618 C C . THR A 1 83 ? -4.285 3.901 -7.373 1.00 90.38 83 THR A C 1
ATOM 620 O O . THR A 1 83 ? -3.875 3.802 -8.527 1.00 90.38 83 THR A O 1
ATOM 623 N N . VAL A 1 84 ? -4.858 5.020 -6.924 1.00 92.12 84 VAL A N 1
ATOM 624 C CA . VAL A 1 84 ? -5.094 6.190 -7.781 1.00 92.12 84 VAL A CA 1
ATOM 625 C C . VAL A 1 84 ? -3.775 6.791 -8.264 1.00 92.12 84 VAL A C 1
ATOM 627 O O . VAL A 1 84 ? -3.630 7.060 -9.454 1.00 92.12 84 VAL A O 1
ATOM 630 N N . LEU A 1 85 ? -2.791 6.949 -7.376 1.00 89.69 85 LEU A N 1
ATOM 631 C CA . LEU A 1 85 ? -1.504 7.556 -7.708 1.00 89.69 85 LEU A CA 1
ATOM 632 C C . LEU A 1 85 ? -0.732 6.732 -8.744 1.00 89.69 85 LEU A C 1
ATOM 634 O O . LEU A 1 85 ? -0.212 7.293 -9.704 1.00 89.69 85 LEU A O 1
ATOM 638 N N . THR A 1 86 ? -0.702 5.407 -8.589 1.00 88.06 86 THR A N 1
ATOM 639 C CA . THR A 1 86 ? -0.027 4.512 -9.545 1.00 88.06 86 THR A CA 1
ATOM 640 C C . THR A 1 86 ? -0.763 4.415 -10.885 1.00 88.06 86 THR A C 1
ATOM 642 O O . THR A 1 86 ? -0.130 4.231 -11.922 1.00 88.06 86 THR A O 1
ATOM 645 N N . MET A 1 87 ? -2.086 4.613 -10.908 1.00 86.44 87 MET A N 1
ATOM 646 C CA . MET A 1 87 ? -2.839 4.761 -12.159 1.00 86.44 87 MET A CA 1
ATOM 647 C C . MET A 1 87 ? -2.673 6.139 -12.809 1.00 86.44 87 MET A C 1
ATOM 649 O O . MET A 1 87 ? -2.866 6.256 -14.016 1.00 86.44 87 MET A O 1
ATOM 653 N N . MET A 1 88 ? -2.399 7.198 -12.049 1.00 88.06 88 MET A N 1
ATOM 654 C CA . MET A 1 88 ? -2.241 8.549 -12.598 1.00 88.06 88 MET A CA 1
ATOM 655 C C . MET A 1 88 ? -0.826 8.797 -13.115 1.00 88.06 88 MET A C 1
ATOM 657 O O . MET A 1 88 ? -0.672 9.390 -14.178 1.00 88.06 88 MET A O 1
ATOM 661 N N . TRP A 1 89 ? 0.187 8.332 -12.385 1.00 86.00 89 TRP A N 1
ATOM 662 C CA . TRP A 1 89 ? 1.591 8.604 -12.674 1.00 86.00 89 TRP A CA 1
ATOM 663 C C . TRP A 1 89 ? 2.343 7.289 -12.931 1.00 86.00 89 TRP A C 1
ATOM 665 O O . TRP A 1 89 ? 2.317 6.413 -12.061 1.00 86.00 89 TRP A O 1
ATOM 675 N N . PRO A 1 90 ? 2.998 7.115 -14.097 1.00 84.69 90 PRO A N 1
ATOM 676 C CA . PRO A 1 90 ? 3.766 5.908 -14.393 1.00 84.69 90 PRO A CA 1
ATOM 677 C C . PRO A 1 90 ? 4.921 5.705 -13.403 1.00 84.69 90 PRO A C 1
ATOM 679 O O . PRO A 1 90 ? 5.650 6.636 -13.078 1.00 84.69 90 PRO A O 1
ATOM 682 N N . TYR A 1 91 ? 5.128 4.465 -12.957 1.00 83.75 91 TYR A N 1
ATOM 683 C CA . TYR A 1 91 ? 6.054 4.154 -11.858 1.00 83.75 91 TYR A CA 1
ATOM 684 C C . TYR A 1 91 ? 7.520 4.551 -12.116 1.00 83.75 91 TYR A C 1
ATOM 686 O O . TYR A 1 91 ? 8.284 4.698 -11.169 1.00 83.75 91 TYR A O 1
ATOM 694 N N . TYR A 1 92 ? 7.939 4.666 -13.380 1.00 79.69 92 TYR A N 1
ATOM 695 C CA . TYR A 1 92 ? 9.317 5.010 -13.744 1.00 79.69 92 TYR A CA 1
ATOM 696 C C . TYR A 1 92 ? 9.631 6.505 -13.577 1.00 79.69 92 TYR A C 1
ATOM 698 O O . TYR A 1 92 ? 10.790 6.891 -13.707 1.00 79.69 92 TYR A O 1
ATOM 706 N N . ASP A 1 93 ? 8.610 7.328 -13.330 1.00 80.56 93 ASP A N 1
ATOM 707 C CA . ASP A 1 93 ? 8.696 8.788 -13.225 1.00 80.56 93 ASP A CA 1
ATOM 708 C C . ASP A 1 93 ? 8.241 9.295 -11.835 1.00 80.56 93 ASP A C 1
ATOM 710 O O . ASP A 1 93 ? 8.088 10.496 -11.630 1.00 80.56 93 ASP A O 1
ATOM 714 N N . GLN A 1 94 ? 8.016 8.369 -10.888 1.00 75.56 94 GLN A N 1
ATOM 715 C CA . GLN A 1 94 ? 7.680 8.625 -9.477 1.00 75.56 94 GLN A CA 1
ATOM 716 C C . GLN A 1 94 ? 8.934 8.758 -8.606 1.00 75.56 94 GLN A C 1
ATOM 718 O O . GLN A 1 94 ? 8.920 9.618 -7.695 1.00 75.56 94 GLN A O 1
#

InterPro domains:
  IPR004841 Amino acid permease/SLC12A domain [PF00324] (18-93)